Protein AF-A0A4Q6FN59-F1 (afdb_monomer_lite)

Structure (mmCIF, N/CA/C/O backbone):
data_AF-A0A4Q6FN59-F1
#
_entry.id   AF-A0A4Q6FN59-F1
#
loop_
_atom_site.group_PDB
_atom_site.id
_atom_site.type_symbol
_atom_site.label_atom_id
_atom_site.label_alt_id
_atom_site.label_comp_id
_atom_site.label_asym_id
_atom_site.label_entity_id
_atom_site.label_seq_id
_atom_site.pdbx_PDB_ins_code
_atom_site.Cartn_x
_atom_site.Cartn_y
_atom_site.Cartn_z
_atom_site.occupancy
_atom_site.B_iso_or_equiv
_atom_site.auth_seq_id
_atom_site.auth_comp_id
_atom_site.auth_asym_id
_atom_site.auth_atom_id
_atom_site.pdbx_PDB_model_num
ATOM 1 N N . MET A 1 1 ? -58.956 5.704 83.310 1.00 43.19 1 MET A N 1
ATOM 2 C CA . MET A 1 1 ? -57.672 5.222 83.861 1.00 43.19 1 MET A CA 1
ATOM 3 C C . MET A 1 1 ? -56.732 4.933 82.704 1.00 43.19 1 MET A C 1
ATOM 5 O O . MET A 1 1 ? -57.157 4.183 81.843 1.00 43.19 1 MET A O 1
ATOM 9 N N . LYS A 1 2 ? -55.516 5.514 82.748 1.00 45.56 2 LYS A N 1
ATOM 10 C CA . LYS A 1 2 ? -54.288 5.200 81.973 1.00 45.56 2 LYS A CA 1
ATOM 11 C C . LYS A 1 2 ? -54.424 5.276 80.436 1.00 45.56 2 LYS A C 1
ATOM 13 O O . LYS A 1 2 ? -55.261 4.609 79.860 1.00 45.56 2 LYS A O 1
ATOM 18 N N . GLY A 1 3 ? -53.700 6.148 79.729 1.00 37.38 3 GLY A N 1
ATOM 19 C CA . GLY A 1 3 ? -52.233 6.297 79.723 1.00 37.38 3 GLY A CA 1
ATOM 20 C C . GLY A 1 3 ? -51.675 5.324 78.673 1.00 37.38 3 GLY A C 1
ATOM 21 O O . GLY A 1 3 ? -52.143 4.199 78.621 1.00 37.38 3 GLY A O 1
ATOM 22 N N . GLY A 1 4 ? -50.738 5.636 77.790 1.00 38.72 4 GLY A N 1
ATOM 23 C CA . GLY A 1 4 ? -49.924 6.814 77.546 1.00 38.72 4 GLY A CA 1
ATOM 24 C C . GLY A 1 4 ? -49.208 6.621 76.198 1.00 38.72 4 GLY A C 1
ATOM 25 O O . GLY A 1 4 ? -49.345 5.581 75.556 1.00 38.72 4 GLY A O 1
ATOM 26 N N . ALA A 1 5 ? -48.500 7.664 75.780 1.00 46.59 5 ALA A N 1
ATOM 27 C CA . ALA A 1 5 ? -47.718 7.772 74.554 1.00 46.59 5 ALA A CA 1
ATOM 28 C C . ALA A 1 5 ? -46.569 6.753 74.437 1.00 46.59 5 ALA A C 1
ATOM 30 O O . ALA A 1 5 ? -46.079 6.278 75.458 1.00 46.59 5 ALA A O 1
ATOM 31 N N . ALA A 1 6 ? -46.076 6.545 73.210 1.00 45.59 6 ALA A N 1
ATOM 32 C CA . ALA A 1 6 ? -44.640 6.592 72.905 1.00 45.59 6 ALA A CA 1
ATOM 33 C C . ALA A 1 6 ? -44.390 6.558 71.383 1.00 45.59 6 ALA A C 1
ATOM 35 O O . ALA A 1 6 ? -44.617 5.546 70.723 1.00 45.59 6 ALA A O 1
ATOM 36 N N . GLN A 1 7 ? -43.903 7.682 70.853 1.00 42.03 7 GLN A N 1
ATOM 37 C CA . GLN A 1 7 ? -42.935 7.715 69.753 1.00 42.03 7 GLN A CA 1
ATOM 38 C C . GLN A 1 7 ? -41.583 7.177 70.245 1.00 42.03 7 GLN A C 1
ATOM 40 O O . GLN A 1 7 ? -41.278 7.308 71.431 1.00 42.03 7 GLN A O 1
ATOM 45 N N . GLY A 1 8 ? -40.768 6.646 69.333 1.00 34.78 8 GLY A N 1
ATOM 46 C CA . GLY A 1 8 ? -39.373 6.301 69.600 1.00 34.78 8 GLY A CA 1
ATOM 47 C C . GLY A 1 8 ? -38.638 5.852 68.339 1.00 34.78 8 GLY A C 1
ATOM 48 O O . GLY A 1 8 ? -38.742 4.691 67.954 1.00 34.78 8 GLY A O 1
ATOM 49 N N . ASP A 1 9 ? -37.946 6.802 67.706 1.00 42.94 9 ASP A N 1
ATOM 50 C CA . ASP A 1 9 ? -36.717 6.602 66.930 1.00 42.94 9 ASP A CA 1
ATOM 51 C C . ASP A 1 9 ? -35.677 5.842 67.763 1.00 42.94 9 ASP A C 1
ATOM 53 O O . ASP A 1 9 ? -35.472 6.194 68.921 1.00 42.94 9 ASP A O 1
ATOM 57 N N . GLU A 1 10 ? -34.970 4.877 67.172 1.00 44.91 10 GLU A N 1
ATOM 58 C CA . GLU A 1 10 ? -33.723 4.348 67.740 1.00 44.91 10 GLU A CA 1
ATOM 59 C C . GLU A 1 10 ? -32.698 4.140 66.610 1.00 44.91 10 GLU A C 1
ATOM 61 O O . GLU A 1 10 ? -32.704 3.153 65.868 1.00 44.91 10 GLU A O 1
ATOM 66 N N . ASP A 1 11 ? -31.827 5.139 66.495 1.00 44.31 11 ASP A N 1
ATOM 67 C CA . ASP A 1 11 ? -30.543 5.141 65.810 1.00 44.31 11 ASP A CA 1
ATOM 68 C C . ASP A 1 11 ? -29.537 4.130 66.408 1.00 44.31 11 ASP A C 1
ATOM 70 O O . ASP A 1 11 ? -29.369 4.008 67.617 1.00 44.31 11 ASP A O 1
ATOM 74 N N . VAL A 1 12 ? -28.797 3.477 65.507 1.00 49.22 12 VAL A N 1
ATOM 75 C CA . VAL A 1 12 ? -27.356 3.141 65.550 1.00 49.22 12 VAL A CA 1
ATOM 76 C C . VAL A 1 12 ? -26.690 2.772 66.894 1.00 49.22 12 VAL A C 1
ATOM 78 O O . VAL A 1 12 ? -26.317 3.637 67.684 1.00 49.22 12 VAL A O 1
ATOM 81 N N . LYS A 1 13 ? -26.238 1.509 66.990 1.00 42.84 13 LYS A N 1
ATOM 82 C CA . LYS A 1 13 ? -24.873 1.106 67.426 1.00 42.84 13 LYS A CA 1
ATOM 83 C C . LYS A 1 13 ? -24.704 -0.403 67.193 1.00 42.84 13 LYS A C 1
ATOM 85 O O . LYS A 1 13 ? -25.582 -1.165 67.560 1.00 42.84 13 LYS A O 1
ATOM 90 N N . GLN A 1 14 ? -23.652 -0.922 66.556 1.00 35.75 14 GLN A N 1
ATOM 91 C CA . GLN A 1 14 ? -22.306 -1.035 67.129 1.00 35.75 14 GLN A CA 1
ATOM 92 C C . GLN A 1 14 ? -21.336 -1.581 66.040 1.00 3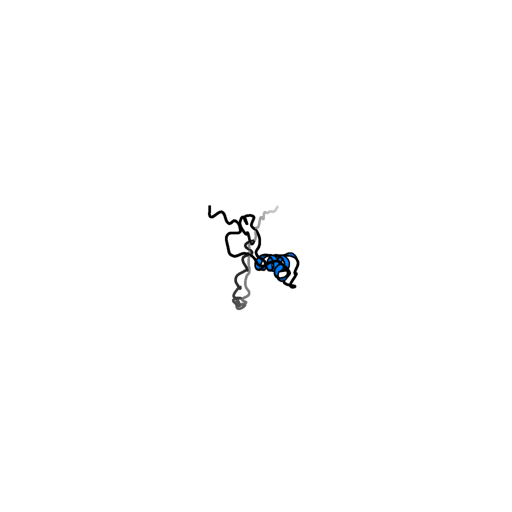5.75 14 GLN A C 1
ATOM 94 O O . GLN A 1 14 ? -21.563 -2.657 65.495 1.00 35.75 14 GLN A O 1
ATOM 99 N N . LYS A 1 15 ? -20.249 -0.854 65.730 1.00 43.09 15 LYS A N 1
ATOM 100 C CA . LYS A 1 15 ? -18.950 -1.412 65.255 1.00 43.09 15 LYS A CA 1
ATOM 101 C C . LYS A 1 15 ? -18.183 -1.933 66.494 1.00 43.09 15 LYS A C 1
ATOM 103 O O . LYS A 1 15 ? -18.492 -1.405 67.566 1.00 43.09 15 LYS A O 1
ATOM 108 N N . PRO A 1 16 ? -17.149 -2.804 66.426 1.00 47.62 16 PRO A N 1
ATOM 109 C CA . PRO A 1 16 ? -16.218 -3.012 65.303 1.00 47.62 16 PRO A CA 1
ATOM 110 C C . PRO A 1 16 ? -15.826 -4.489 65.062 1.00 47.62 16 PRO A C 1
ATOM 112 O O . PRO A 1 16 ? -16.048 -5.331 65.916 1.00 47.62 16 PRO A O 1
ATOM 115 N N . ASP A 1 17 ? -15.144 -4.794 63.957 1.00 38.75 17 ASP A N 1
ATOM 116 C CA . ASP A 1 17 ? -14.068 -5.782 64.051 1.00 38.75 17 ASP A CA 1
ATOM 117 C C . ASP A 1 17 ? -12.922 -5.423 63.116 1.00 38.75 17 ASP A C 1
ATOM 119 O O . ASP A 1 17 ? -13.086 -5.043 61.954 1.00 38.75 17 ASP A O 1
ATOM 123 N N . THR A 1 18 ? -11.761 -5.446 63.741 1.00 46.19 18 THR A N 1
ATOM 124 C CA . THR A 1 18 ? -10.465 -5.035 63.247 1.00 46.19 18 THR A CA 1
ATOM 125 C C . THR A 1 18 ? -9.923 -6.155 62.376 1.00 46.19 18 THR A C 1
ATOM 127 O O . THR A 1 18 ? -9.649 -7.248 62.860 1.00 46.19 18 THR A O 1
ATOM 130 N N . GLY A 1 19 ? -9.754 -5.877 61.091 1.00 36.97 19 GLY A N 1
ATOM 131 C CA . GLY A 1 19 ? -9.012 -6.728 60.175 1.00 36.97 19 GLY A CA 1
ATOM 132 C C . GLY A 1 19 ? -8.209 -5.832 59.256 1.00 36.97 19 GLY A C 1
ATOM 133 O O . GLY A 1 19 ? -8.739 -5.326 58.270 1.00 36.97 19 GLY A O 1
ATOM 134 N N . GLU A 1 20 ? -6.949 -5.596 59.608 1.00 49.03 20 GLU A N 1
ATOM 135 C CA . GLU A 1 20 ? -5.964 -5.058 58.678 1.00 49.03 20 GLU A CA 1
ATOM 136 C C . GLU A 1 20 ? -5.710 -6.132 57.615 1.00 49.03 20 GLU A C 1
ATOM 138 O O . GLU A 1 20 ? -4.882 -7.022 57.782 1.00 49.03 20 GLU A O 1
ATOM 143 N N . ALA A 1 21 ? -6.492 -6.097 56.539 1.00 48.59 21 ALA A N 1
ATOM 144 C CA . ALA A 1 21 ? -6.101 -6.742 55.301 1.00 48.59 21 ALA A CA 1
ATOM 145 C C . ALA A 1 21 ? -5.177 -5.761 54.579 1.00 48.59 21 ALA A C 1
ATOM 147 O O . ALA A 1 21 ? -5.624 -4.761 54.021 1.00 48.59 21 ALA A O 1
ATOM 148 N N . GLU A 1 22 ? -3.884 -6.048 54.686 1.00 50.75 22 GLU A N 1
ATOM 149 C CA . GLU A 1 22 ? -2.792 -5.528 53.873 1.00 50.75 22 GLU A CA 1
ATOM 150 C C . GLU A 1 22 ? -3.264 -5.236 52.438 1.00 50.75 22 GLU A C 1
ATOM 152 O O . GLU A 1 22 ? -3.546 -6.141 51.648 1.00 50.75 22 GLU A O 1
ATOM 157 N N . GLU A 1 23 ? -3.400 -3.950 52.115 1.00 50.03 23 GLU A N 1
ATOM 158 C CA . GLU A 1 23 ? -3.751 -3.485 50.780 1.00 50.03 23 GLU A CA 1
ATOM 159 C C . GLU A 1 23 ? -2.558 -3.760 49.861 1.00 50.03 23 GLU A C 1
ATOM 161 O O . GLU A 1 23 ? -1.635 -2.954 49.732 1.00 50.03 23 GLU A O 1
ATOM 166 N N . THR A 1 24 ? -2.543 -4.938 49.235 1.00 50.22 24 THR A N 1
ATOM 167 C CA . THR A 1 24 ? -1.590 -5.238 48.171 1.00 50.22 24 THR A CA 1
ATOM 168 C C . THR A 1 24 ? -1.822 -4.229 47.054 1.00 50.22 24 THR A C 1
ATOM 170 O O . THR A 1 24 ? -2.805 -4.317 46.312 1.00 50.22 24 THR A O 1
ATOM 173 N N . LYS A 1 25 ? -0.919 -3.252 46.949 1.00 53.44 25 LYS A N 1
ATOM 174 C CA . LYS A 1 25 ? -0.844 -2.282 45.860 1.00 53.44 25 LYS A CA 1
ATOM 175 C C . LYS A 1 25 ? -0.642 -3.040 44.551 1.00 53.44 25 LYS A C 1
ATOM 177 O O . LYS A 1 25 ? 0.478 -3.310 44.130 1.00 53.44 25 LYS A O 1
ATOM 182 N N . VAL A 1 26 ? -1.745 -3.410 43.910 1.00 61.97 26 VAL A N 1
ATOM 183 C CA . VAL A 1 26 ? -1.742 -3.815 42.510 1.00 61.97 26 VAL A CA 1
ATOM 184 C C . VAL A 1 26 ? -1.389 -2.572 41.713 1.00 61.97 26 VAL A C 1
ATOM 186 O O . VAL A 1 26 ? -2.226 -1.691 41.514 1.00 61.97 26 VAL A O 1
ATOM 189 N N . ASP A 1 27 ? -0.125 -2.474 41.302 1.00 64.69 27 ASP A N 1
ATOM 190 C CA . ASP A 1 27 ? 0.314 -1.488 40.324 1.00 64.69 27 ASP A CA 1
ATOM 191 C C . ASP A 1 27 ? -0.482 -1.725 39.044 1.00 64.69 27 ASP A C 1
ATOM 193 O O . ASP A 1 27 ? -0.177 -2.581 38.212 1.00 64.69 27 ASP A O 1
ATOM 197 N N . ARG A 1 28 ? -1.596 -1.000 38.945 1.00 68.19 28 ARG A N 1
ATOM 198 C CA . ARG A 1 28 ? -2.506 -1.036 37.817 1.00 68.19 28 ARG A CA 1
ATOM 199 C C . ARG A 1 28 ? -1.711 -0.561 36.613 1.00 68.19 28 ARG A C 1
ATOM 201 O O . ARG A 1 28 ? -1.464 0.635 36.462 1.00 68.19 28 ARG A O 1
ATOM 208 N N . LEU A 1 29 ? -1.304 -1.513 35.774 1.00 68.38 29 LEU A N 1
ATOM 209 C CA . LEU A 1 29 ? -0.762 -1.229 34.453 1.00 68.38 29 LEU A CA 1
ATOM 210 C C . LEU A 1 29 ? -1.695 -0.221 33.769 1.00 68.38 29 LEU A C 1
ATOM 212 O O . LEU A 1 29 ? -2.920 -0.348 33.907 1.00 68.38 29 LEU A O 1
ATOM 216 N N . PRO A 1 30 ? -1.145 0.795 33.083 1.00 69.94 30 PRO A N 1
ATOM 217 C CA . PRO A 1 30 ? -1.953 1.826 32.460 1.00 69.94 30 PRO A CA 1
ATOM 218 C C . PRO A 1 30 ? -3.014 1.151 31.597 1.00 69.94 30 PRO A C 1
ATOM 220 O O . PRO A 1 30 ? -2.702 0.345 30.721 1.00 69.94 30 PRO A O 1
ATOM 223 N N . THR A 1 31 ? -4.282 1.444 31.886 1.00 68.69 31 THR A N 1
ATOM 224 C CA . THR A 1 31 ? -5.399 0.992 31.060 1.00 68.69 31 THR A CA 1
ATOM 225 C C . THR A 1 31 ? -5.105 1.462 29.646 1.00 68.69 31 THR A C 1
ATOM 227 O O . THR A 1 31 ? -4.979 2.674 29.447 1.00 68.69 31 THR A O 1
ATOM 230 N N . ALA A 1 32 ? -4.944 0.529 28.701 1.00 69.50 32 ALA A N 1
ATOM 231 C CA . ALA A 1 32 ? -4.745 0.854 27.297 1.00 69.50 32 ALA A CA 1
ATOM 232 C C . ALA A 1 32 ? -5.819 1.871 26.913 1.00 69.50 32 ALA A C 1
ATOM 234 O O . ALA A 1 32 ? -7.011 1.559 26.929 1.00 69.50 32 ALA A O 1
ATOM 235 N N . GLN A 1 33 ? -5.417 3.124 26.689 1.00 70.81 33 GLN A N 1
ATOM 236 C CA . GLN A 1 33 ? -6.373 4.136 26.288 1.00 70.81 33 GLN A CA 1
ATOM 237 C C . GLN A 1 33 ? -6.781 3.756 24.873 1.00 70.81 33 GLN A C 1
ATOM 239 O O . GLN A 1 33 ? -6.028 3.980 23.927 1.00 70.81 33 GLN A O 1
ATOM 244 N N . CYS A 1 34 ? -7.956 3.141 24.738 1.00 68.81 34 CYS A N 1
ATOM 245 C CA . CYS A 1 34 ? -8.593 2.873 23.458 1.00 68.81 34 CYS A CA 1
ATOM 246 C C . CYS A 1 34 ? -8.988 4.209 22.820 1.00 68.81 34 CYS A C 1
ATOM 248 O O . CYS A 1 34 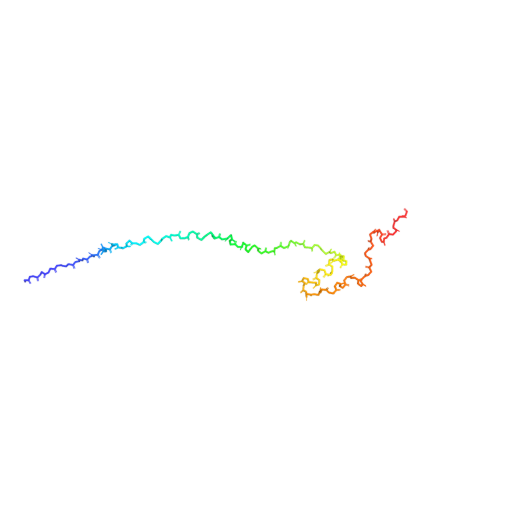? -10.160 4.571 22.752 1.00 68.81 34 CYS A O 1
ATOM 250 N N . LYS A 1 35 ? -7.998 4.985 22.380 1.00 76.19 35 LYS A N 1
ATOM 251 C CA . LYS A 1 35 ? -8.218 6.084 21.461 1.00 76.19 35 LYS A CA 1
ATOM 252 C C . LYS A 1 35 ? -8.404 5.438 20.099 1.00 76.19 35 LYS A C 1
ATOM 254 O O . LYS A 1 35 ? -7.485 4.798 19.594 1.00 76.19 35 LYS A O 1
ATOM 259 N N . ALA A 1 36 ? -9.609 5.556 19.547 1.00 79.38 36 ALA A N 1
ATOM 260 C CA . ALA A 1 36 ? -9.893 5.056 18.212 1.00 79.38 36 ALA A CA 1
ATOM 261 C C . ALA A 1 36 ? -8.843 5.612 17.240 1.00 79.38 36 ALA A C 1
ATOM 263 O O . ALA A 1 36 ? -8.607 6.825 17.203 1.00 79.38 36 ALA A O 1
ATOM 264 N N . VAL A 1 37 ? -8.184 4.721 16.496 1.00 81.69 37 VAL A N 1
ATOM 265 C CA . VAL A 1 37 ? -7.261 5.120 15.434 1.00 81.69 37 VAL A CA 1
ATOM 266 C C . VAL A 1 37 ? -8.097 5.870 14.404 1.00 81.69 37 VAL A C 1
ATOM 268 O O . VAL A 1 37 ? -8.948 5.284 13.743 1.00 81.69 37 VAL A O 1
ATOM 271 N N . SER A 1 38 ? -7.895 7.183 14.325 1.00 83.44 38 SER A N 1
ATOM 272 C CA . SER A 1 38 ? -8.572 8.056 13.369 1.00 83.44 38 SER A CA 1
ATOM 273 C C . SER A 1 38 ? -7.526 8.557 12.381 1.00 83.44 38 SER A C 1
ATOM 275 O O . SER A 1 38 ? -6.937 9.623 12.599 1.00 83.44 38 SER A O 1
ATOM 277 N N . PRO A 1 39 ? -7.197 7.766 11.341 1.00 78.19 39 PRO A N 1
ATOM 278 C CA . PRO A 1 39 ? -6.387 8.289 10.262 1.00 78.19 39 PRO A CA 1
ATOM 279 C C . PRO A 1 39 ? -7.190 9.429 9.627 1.00 78.19 39 PRO A C 1
ATOM 281 O O . PRO A 1 39 ? -8.376 9.283 9.333 1.00 78.19 39 PRO A O 1
ATOM 284 N N . GLY A 1 40 ? -6.567 10.600 9.483 1.00 87.00 40 GLY A N 1
ATOM 285 C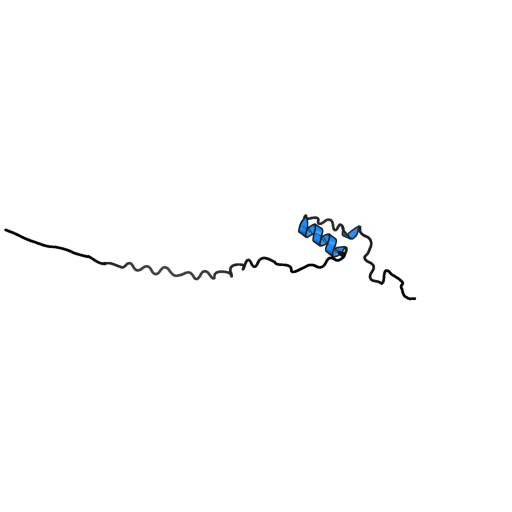 CA . GLY A 1 40 ? -7.193 11.731 8.802 1.00 87.00 40 GLY A CA 1
ATOM 286 C C . GLY A 1 40 ? -7.504 11.410 7.335 1.00 87.00 40 GLY A C 1
ATOM 287 O O . GLY A 1 40 ? -7.349 10.284 6.867 1.00 87.00 40 GLY A O 1
ATOM 288 N N . ARG A 1 41 ? -7.909 12.420 6.559 1.00 84.56 41 ARG A N 1
ATOM 289 C CA . ARG A 1 41 ? -8.110 12.233 5.114 1.00 84.56 41 ARG A CA 1
ATOM 290 C C . ARG A 1 41 ? -6.835 11.699 4.457 1.00 84.56 41 ARG A C 1
ATOM 292 O O . ARG A 1 41 ? -5.814 12.379 4.448 1.00 84.56 41 ARG A O 1
ATOM 299 N N . SER A 1 42 ? -6.937 10.529 3.834 1.00 81.81 42 SER A N 1
ATOM 300 C CA . SER A 1 42 ? -5.938 10.033 2.892 1.00 81.81 42 SER A CA 1
ATOM 301 C C . SER A 1 42 ? -6.283 10.561 1.497 1.00 81.81 42 SER A C 1
ATOM 303 O O . SER A 1 42 ? -7.308 10.157 0.942 1.00 81.81 42 SER A O 1
ATOM 305 N N . PRO A 1 43 ? -5.504 11.496 0.924 1.00 85.38 43 PRO A N 1
ATOM 306 C CA . PRO A 1 43 ? -5.727 11.925 -0.451 1.00 85.38 43 PRO A CA 1
ATOM 307 C C . PRO A 1 43 ? -5.559 10.739 -1.410 1.00 85.38 43 PRO A C 1
ATOM 309 O O . PRO A 1 43 ? -4.725 9.860 -1.183 1.00 85.38 43 PRO A O 1
ATOM 312 N N . LEU A 1 44 ? -6.345 10.722 -2.489 1.00 87.81 44 LEU A N 1
ATOM 313 C CA . LEU A 1 44 ? -6.206 9.715 -3.538 1.00 87.81 44 LEU A CA 1
ATOM 314 C C . LEU A 1 44 ? -4.857 9.896 -4.240 1.00 87.81 44 LEU A C 1
ATOM 316 O O . LEU A 1 44 ? -4.544 10.978 -4.734 1.00 87.81 44 LEU A O 1
ATOM 320 N N . ARG A 1 45 ? -4.072 8.823 -4.293 1.00 89.62 45 ARG A N 1
ATOM 321 C CA . ARG A 1 45 ? -2.801 8.746 -5.017 1.00 89.62 45 ARG A CA 1
ATOM 322 C C . ARG A 1 45 ? -2.579 7.327 -5.524 1.00 89.62 45 ARG A C 1
ATOM 324 O O . ARG A 1 45 ? -3.174 6.385 -5.002 1.00 89.62 45 ARG A O 1
ATOM 331 N N . ARG A 1 46 ? -1.690 7.169 -6.505 1.00 89.88 46 ARG A N 1
ATOM 332 C CA . ARG A 1 46 ? -1.196 5.844 -6.895 1.00 89.88 46 ARG A CA 1
ATOM 333 C C . ARG A 1 46 ? -0.416 5.239 -5.722 1.00 89.88 46 ARG A C 1
ATOM 335 O O . ARG A 1 46 ? 0.390 5.930 -5.096 1.00 89.88 46 ARG A O 1
ATOM 342 N N . LEU A 1 47 ? -0.680 3.971 -5.417 1.00 92.00 47 LEU A N 1
ATOM 343 C CA . LEU A 1 47 ? 0.122 3.201 -4.469 1.00 92.00 47 LEU A CA 1
ATOM 344 C C . LEU A 1 47 ? 1.378 2.707 -5.178 1.00 92.00 47 LEU A C 1
ATOM 346 O O . LEU A 1 47 ? 1.292 2.214 -6.300 1.00 92.00 47 LEU A O 1
ATOM 350 N N . SER A 1 48 ? 2.526 2.808 -4.517 1.00 92.88 48 SER A N 1
ATOM 351 C CA . SER A 1 48 ? 3.725 2.096 -4.959 1.00 92.88 48 SER A CA 1
ATOM 352 C C . SER A 1 48 ? 3.541 0.581 -4.808 1.00 92.88 48 SER A C 1
ATOM 354 O O . SER A 1 48 ? 2.728 0.118 -4.004 1.00 92.88 48 SER A O 1
ATOM 356 N N . ARG A 1 49 ? 4.358 -0.217 -5.505 1.00 95.06 49 ARG A N 1
ATOM 357 C CA . ARG A 1 49 ? 4.396 -1.690 -5.350 1.00 95.06 49 ARG A CA 1
ATOM 358 C C . ARG A 1 49 ? 4.494 -2.165 -3.894 1.00 95.06 49 ARG A C 1
ATOM 360 O O . ARG A 1 49 ? 3.860 -3.154 -3.514 1.00 95.06 49 ARG A O 1
ATOM 367 N N . PHE A 1 50 ? 5.285 -1.460 -3.082 1.00 95.50 50 PHE A N 1
ATOM 368 C CA . PHE A 1 50 ? 5.448 -1.747 -1.656 1.00 95.50 50 PHE A CA 1
ATOM 369 C C . PHE A 1 50 ? 4.147 -1.495 -0.887 1.00 95.50 50 PHE A C 1
ATOM 371 O O . PHE A 1 50 ? 3.672 -2.360 -0.156 1.00 95.50 50 PHE A O 1
ATOM 378 N N . GLU A 1 51 ? 3.536 -0.332 -1.101 1.00 95.00 51 GLU A N 1
ATOM 379 C CA . GLU A 1 51 ? 2.298 0.052 -0.422 1.00 95.00 51 GLU A CA 1
ATOM 380 C C . GLU A 1 51 ? 1.119 -0.818 -0.842 1.00 95.00 51 GLU A C 1
ATOM 382 O O . GLU A 1 51 ? 0.317 -1.196 0.005 1.00 95.00 51 GLU A O 1
ATOM 387 N N . TYR A 1 52 ? 1.035 -1.190 -2.119 1.00 95.94 52 TYR A N 1
ATOM 388 C CA . TYR A 1 52 ? 0.036 -2.131 -2.615 1.00 95.94 52 TYR A CA 1
ATOM 389 C C . TYR A 1 52 ? 0.133 -3.486 -1.902 1.00 95.94 52 TYR A C 1
ATOM 391 O O . TYR A 1 52 ? -0.867 -3.986 -1.388 1.00 95.94 52 TYR A O 1
ATOM 399 N N . SER A 1 53 ? 1.344 -4.043 -1.794 1.00 97.81 53 SER A N 1
ATOM 400 C CA . SER A 1 53 ? 1.562 -5.327 -1.115 1.00 97.81 53 SER A CA 1
ATOM 401 C C . SER A 1 53 ? 1.190 -5.259 0.370 1.00 97.81 53 SER A C 1
ATOM 403 O O . SER A 1 53 ? 0.527 -6.159 0.875 1.00 97.81 53 SER A O 1
ATOM 405 N N . ASN A 1 54 ? 1.553 -4.173 1.061 1.00 97.44 54 ASN A N 1
ATOM 406 C CA . ASN A 1 54 ? 1.170 -3.981 2.463 1.00 97.44 54 ASN A CA 1
ATOM 407 C C . ASN A 1 54 ? -0.337 -3.769 2.624 1.00 97.44 54 ASN A C 1
ATOM 409 O O . ASN A 1 54 ? -0.929 -4.304 3.549 1.00 97.44 54 ASN A O 1
ATOM 413 N N . THR A 1 55 ? -0.977 -3.060 1.694 1.00 95.06 55 THR A N 1
ATOM 414 C CA . THR A 1 55 ? -2.429 -2.847 1.723 1.00 95.06 55 THR A CA 1
ATOM 415 C C . THR A 1 55 ? -3.174 -4.176 1.622 1.00 95.06 55 THR A C 1
ATOM 417 O O . THR A 1 55 ? -4.112 -4.413 2.375 1.00 95.06 55 THR A O 1
ATOM 420 N N . LEU A 1 56 ? -2.750 -5.074 0.729 1.00 97.38 56 LEU A N 1
ATOM 421 C CA . LEU A 1 56 ? -3.368 -6.397 0.617 1.00 97.38 56 LEU A CA 1
ATOM 422 C C . LEU A 1 56 ? -3.076 -7.283 1.829 1.00 97.38 56 LEU A C 1
ATOM 424 O O . LEU A 1 56 ? -3.971 -7.978 2.311 1.00 97.38 56 LEU A O 1
ATOM 428 N N . LYS A 1 57 ? -1.868 -7.200 2.385 1.00 98.12 57 LYS A N 1
ATOM 429 C CA . LYS A 1 57 ? -1.552 -7.854 3.654 1.00 98.12 57 LYS A CA 1
ATOM 430 C C . LYS A 1 57 ? -2.473 -7.378 4.780 1.00 98.12 57 LYS A C 1
ATOM 432 O O . LYS A 1 57 ? -3.003 -8.205 5.514 1.00 98.12 57 LYS A O 1
ATOM 437 N N . ASP A 1 58 ? -2.687 -6.074 4.900 1.00 95.75 58 ASP A N 1
ATOM 438 C CA . ASP A 1 58 ? -3.426 -5.488 6.019 1.00 95.75 58 ASP A CA 1
ATOM 439 C C . ASP A 1 58 ? -4.948 -5.650 5.870 1.00 95.75 58 ASP A C 1
ATOM 441 O O . ASP A 1 58 ? -5.647 -5.830 6.865 1.00 95.75 58 ASP A O 1
ATOM 445 N N . LEU A 1 59 ? -5.475 -5.609 4.640 1.00 95.69 59 LEU A N 1
ATOM 446 C CA . LEU A 1 59 ? -6.918 -5.702 4.387 1.00 95.69 59 LEU A CA 1
ATOM 447 C C . LEU A 1 59 ? -7.426 -7.138 4.254 1.00 95.69 59 LEU A C 1
ATOM 449 O O . LEU A 1 59 ? -8.543 -7.426 4.680 1.00 95.69 59 LEU A O 1
ATOM 453 N N . VAL A 1 60 ? -6.647 -8.021 3.623 1.00 97.69 60 VAL A N 1
ATOM 454 C CA . VAL A 1 60 ? -7.091 -9.386 3.289 1.00 97.69 60 VAL A CA 1
ATOM 455 C C . VAL A 1 60 ? -6.118 -10.479 3.731 1.00 97.69 60 VAL A C 1
ATOM 457 O O . VAL A 1 60 ? -6.419 -11.657 3.561 1.00 97.69 60 VAL A O 1
ATOM 460 N N . GLY A 1 61 ? -4.972 -10.123 4.318 1.00 97.75 61 GLY A N 1
ATOM 461 C CA . GLY A 1 61 ? -3.983 -11.094 4.789 1.00 97.75 61 GLY A CA 1
ATOM 462 C C . GLY A 1 61 ? -3.088 -11.680 3.695 1.00 97.75 61 GLY A C 1
ATOM 463 O O . GLY A 1 61 ? -2.415 -12.676 3.950 1.00 97.75 61 GLY A O 1
ATOM 464 N N . ASP A 1 62 ? -3.054 -11.104 2.489 1.00 98.06 62 ASP A N 1
ATOM 465 C CA . ASP A 1 62 ? -2.215 -11.622 1.402 1.00 98.06 62 ASP A CA 1
ATOM 466 C C . ASP A 1 62 ? -0.732 -11.291 1.638 1.00 98.06 62 ASP A C 1
ATOM 468 O O . ASP A 1 62 ? -0.311 -10.133 1.609 1.00 98.06 62 ASP A O 1
ATOM 472 N N . THR A 1 63 ? 0.079 -12.326 1.86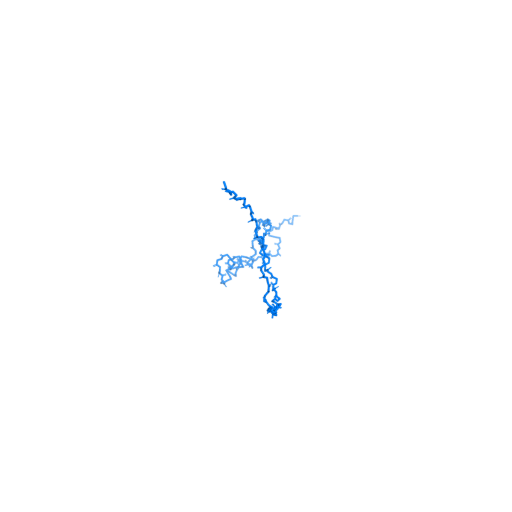0 1.00 98.00 63 THR A N 1
ATOM 473 C CA . THR A 1 63 ? 1.524 -12.208 2.099 1.00 98.00 63 THR A CA 1
ATOM 474 C C . THR A 1 63 ? 2.380 -12.599 0.897 1.00 98.00 63 THR A C 1
ATOM 476 O O . THR A 1 63 ? 3.599 -12.682 1.032 1.00 98.00 63 THR A O 1
ATOM 479 N N . THR A 1 64 ? 1.786 -12.847 -0.274 1.00 97.94 64 THR A N 1
ATOM 480 C CA . THR A 1 64 ? 2.508 -13.296 -1.481 1.00 97.94 64 THR A CA 1
ATOM 481 C C . THR A 1 64 ? 3.353 -12.202 -2.145 1.00 97.94 64 THR A C 1
ATOM 483 O O . THR A 1 64 ? 4.088 -12.480 -3.087 1.00 97.94 64 THR A O 1
ATOM 486 N N . GLN A 1 65 ? 3.295 -10.965 -1.637 1.00 96.94 65 GLN A N 1
ATOM 487 C CA . GLN A 1 65 ? 3.958 -9.781 -2.203 1.00 96.94 65 GLN A CA 1
ATOM 488 C C . GLN A 1 65 ? 3.562 -9.531 -3.672 1.00 96.94 65 GLN A C 1
ATOM 490 O O . GLN A 1 65 ? 4.428 -9.433 -4.548 1.00 96.94 65 GLN A O 1
ATOM 495 N N . PRO A 1 66 ? 2.259 -9.376 -3.963 1.00 97.00 66 PRO A N 1
ATOM 496 C CA . PRO A 1 66 ? 1.746 -9.254 -5.331 1.00 97.00 66 PRO A CA 1
ATOM 497 C C . PRO A 1 66 ? 2.238 -7.994 -6.062 1.00 97.00 66 PRO A C 1
ATOM 499 O O . PRO A 1 66 ? 2.203 -7.926 -7.285 1.00 97.00 66 PRO A O 1
ATOM 502 N N . GLY A 1 67 ? 2.774 -6.997 -5.349 1.00 95.88 67 GLY A N 1
ATOM 503 C CA . GLY A 1 67 ? 3.444 -5.861 -5.981 1.00 95.88 67 GLY A CA 1
ATOM 504 C C . GLY A 1 67 ? 4.707 -6.244 -6.760 1.00 95.88 67 GLY A C 1
ATOM 505 O O . GLY A 1 67 ? 5.119 -5.489 -7.634 1.00 95.88 67 GLY A O 1
ATOM 506 N N . SER A 1 68 ? 5.317 -7.403 -6.490 1.00 95.31 68 SER A N 1
ATOM 507 C CA . SER A 1 68 ? 6.528 -7.870 -7.181 1.00 95.31 68 SER A CA 1
ATOM 508 C C . SER A 1 68 ? 6.301 -8.220 -8.656 1.00 95.31 68 SER A C 1
ATOM 510 O O . SER A 1 68 ? 7.225 -8.080 -9.454 1.00 95.31 68 SER A O 1
ATOM 512 N N . SER A 1 69 ? 5.078 -8.608 -9.035 1.00 95.38 69 SER A N 1
ATOM 513 C CA . SER A 1 69 ? 4.707 -8.890 -10.427 1.00 95.38 69 SER A CA 1
ATOM 514 C C . SER A 1 69 ? 4.312 -7.644 -11.220 1.00 95.38 69 SER A C 1
ATOM 516 O O . SER A 1 69 ? 4.060 -7.735 -12.420 1.00 95.38 69 SER A O 1
ATOM 518 N N . LEU A 1 70 ? 4.213 -6.485 -10.564 1.00 92.31 70 LEU A N 1
ATOM 519 C CA . LEU A 1 70 ? 3.908 -5.223 -11.229 1.00 92.31 70 LEU A CA 1
ATOM 520 C C . LEU A 1 70 ? 5.185 -4.604 -11.826 1.00 92.31 70 LEU A C 1
ATOM 522 O O . LEU A 1 70 ? 6.275 -4.776 -11.262 1.00 92.31 70 LEU A O 1
ATOM 526 N N . PRO A 1 71 ? 5.064 -3.838 -12.927 1.00 90.94 71 PRO A N 1
ATOM 527 C CA . PRO A 1 71 ? 6.174 -3.069 -13.481 1.00 90.94 71 PRO A CA 1
ATOM 528 C C . PRO A 1 71 ? 6.848 -2.187 -12.429 1.00 90.94 71 PRO A C 1
ATOM 530 O O . PRO A 1 71 ? 6.199 -1.707 -11.497 1.00 90.94 71 PRO A O 1
ATOM 533 N N . ALA A 1 72 ? 8.155 -1.965 -12.575 1.00 88.06 72 ALA A N 1
ATOM 534 C CA . ALA A 1 72 ? 8.869 -1.059 -11.689 1.00 88.06 72 ALA A CA 1
ATOM 535 C C . ALA A 1 72 ? 8.274 0.353 -11.759 1.00 88.06 72 ALA A C 1
ATOM 537 O O . ALA A 1 72 ? 7.952 0.847 -12.835 1.00 88.06 72 ALA A O 1
ATOM 538 N N . GL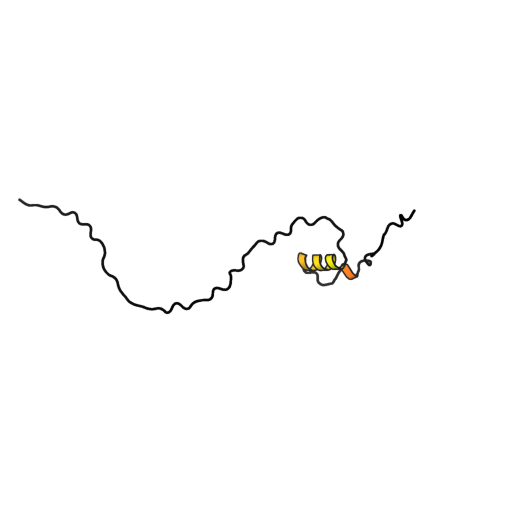U A 1 73 ? 8.128 0.994 -10.599 1.00 83.44 73 GLU A N 1
ATOM 539 C CA . GLU A 1 73 ? 7.742 2.401 -10.551 1.00 83.44 73 GLU A CA 1
ATOM 540 C C . GLU A 1 73 ? 8.875 3.233 -11.163 1.00 83.44 73 GLU A C 1
ATOM 542 O O . GLU A 1 73 ? 10.030 3.115 -10.747 1.00 83.44 73 GLU A O 1
ATOM 547 N N . GLU A 1 74 ? 8.545 4.073 -12.137 1.00 74.38 74 GLU A N 1
ATOM 548 C CA . GLU A 1 74 ? 9.490 5.024 -12.715 1.00 74.38 74 GLU A CA 1
ATOM 549 C C . GLU A 1 74 ? 9.796 6.131 -11.689 1.00 74.38 74 GLU A C 1
ATOM 551 O O . GLU A 1 74 ? 8.899 6.861 -11.258 1.00 74.38 74 GLU A O 1
ATOM 556 N N . TYR A 1 75 ? 11.065 6.282 -11.302 1.00 65.00 75 TYR A N 1
ATOM 557 C CA . TYR A 1 75 ? 11.558 7.438 -10.544 1.00 65.00 75 TYR A CA 1
ATOM 558 C C . TYR A 1 75 ? 12.022 8.520 -11.535 1.00 65.00 75 TYR A C 1
ATOM 560 O O . TYR A 1 75 ? 13.215 8.770 -11.671 1.00 65.00 75 TYR A O 1
ATOM 568 N N . GLY A 1 76 ? 11.109 9.122 -12.298 1.00 61.41 76 GLY A N 1
ATOM 569 C CA . GLY A 1 76 ? 11.480 10.138 -13.292 1.00 61.41 76 GLY A CA 1
ATOM 570 C C . GLY A 1 76 ? 10.329 10.547 -14.201 1.00 61.41 76 GLY A C 1
ATOM 571 O O . GLY 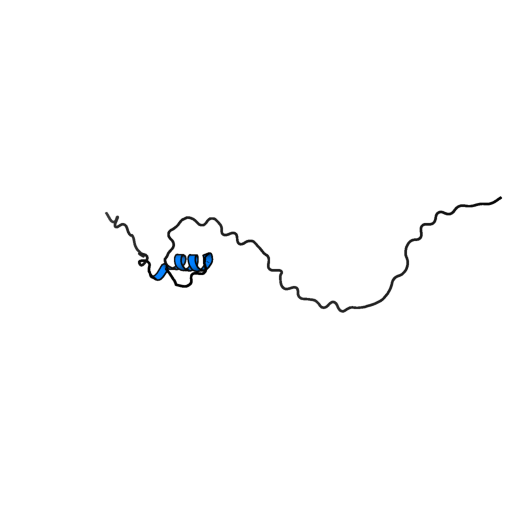A 1 76 ? 9.385 9.785 -14.388 1.00 61.41 76 GLY A O 1
ATOM 572 N N . ASN A 1 77 ? 10.388 11.779 -14.713 1.00 59.12 77 ASN A N 1
ATOM 573 C CA . ASN A 1 77 ? 9.323 12.465 -15.444 1.00 59.12 77 ASN A CA 1
ATOM 574 C C . ASN A 1 77 ? 8.808 11.632 -16.633 1.00 59.12 77 ASN A C 1
ATOM 576 O O . ASN A 1 77 ? 9.341 11.707 -17.734 1.00 59.12 77 ASN A O 1
ATOM 580 N N . GLY A 1 78 ? 7.713 10.891 -16.426 1.00 56.25 78 GLY A N 1
ATOM 581 C CA . GLY A 1 78 ? 7.010 10.106 -17.456 1.00 56.25 78 GLY A CA 1
ATOM 582 C C . GLY A 1 78 ? 6.355 10.936 -18.570 1.00 56.25 78 GLY A C 1
ATOM 583 O O . GLY A 1 78 ? 5.599 10.405 -19.378 1.00 56.25 78 GLY A O 1
ATOM 584 N N . PHE A 1 79 ? 6.638 12.236 -18.608 1.00 63.91 79 PHE A N 1
ATOM 585 C CA . PHE A 1 79 ? 6.307 13.137 -19.695 1.00 63.91 79 PHE A CA 1
ATOM 586 C C . PHE A 1 79 ? 7.580 13.916 -20.017 1.00 63.91 79 PHE A C 1
ATOM 588 O O . PHE A 1 79 ? 7.968 14.800 -19.252 1.00 63.91 79 PHE A O 1
ATOM 595 N N . GLY A 1 80 ? 8.237 13.584 -21.128 1.00 60.56 80 GLY A N 1
ATOM 596 C CA . GLY A 1 80 ? 9.266 14.437 -21.718 1.00 60.56 80 GLY A CA 1
ATOM 597 C C . GLY A 1 80 ? 8.611 15.701 -22.273 1.00 60.56 80 GLY A C 1
ATOM 598 O O . GLY A 1 80 ? 8.402 15.807 -23.473 1.00 60.56 80 GLY A O 1
ATOM 599 N N . ASN A 1 81 ? 8.223 16.620 -21.387 1.00 65.31 81 ASN A N 1
ATOM 600 C CA . ASN A 1 81 ? 7.762 17.968 -21.729 1.00 65.31 81 ASN A CA 1
ATOM 601 C C . ASN A 1 81 ? 8.923 18.970 -21.656 1.00 65.31 81 ASN A C 1
ATOM 603 O O . ASN A 1 81 ? 8.714 20.151 -21.382 1.00 65.31 81 ASN A O 1
ATOM 607 N N . ASP A 1 82 ? 10.144 18.488 -21.870 1.00 63.38 82 ASP A N 1
ATOM 608 C CA . ASP A 1 82 ? 11.318 19.326 -22.060 1.00 63.38 82 ASP A CA 1
ATOM 609 C C . ASP A 1 82 ? 11.279 19.823 -23.515 1.00 63.38 82 ASP A C 1
ATOM 611 O O . ASP A 1 82 ? 11.909 19.250 -24.405 1.00 63.38 82 ASP A O 1
ATOM 615 N N . ALA A 1 83 ? 10.412 20.809 -23.763 1.00 63.62 83 ALA A N 1
ATOM 616 C CA . ALA A 1 83 ? 10.295 21.527 -25.031 1.00 63.62 83 ALA A CA 1
ATOM 617 C C . ALA A 1 83 ? 11.316 22.669 -25.122 1.00 63.62 83 ALA A C 1
ATOM 619 O O . ALA A 1 83 ? 11.555 23.330 -24.084 1.00 63.62 83 ALA A O 1
#

Radius of gyration: 37.43 Å; chains: 1; bounding box: 69×35×109 Å

Sequence (83 aa):
MKGGAAQGDEDVKQKPDTGEAEETKVDRLPTAQCKAVSPGRSPLRRLSRFEYSNTLKDLVGDTTQPGSSLPAEEYGNGFGNDA

pLDDT: mean 71.39, std 21.26, range [34.78, 98.12]

Foldseek 3Di:
DDDDDDDDDDDDDDDDDDDPPPPPPPPPDPDPPPPPPDDDDDDDDDDQLVRVCVVCCVPPNDNVSVSVPDDHDDPDDPDPPVD

Secondary structure (DSSP, 8-state):
----------------------------PPP--------------PPPHHHHHHHHHHHH---S-GGGGSPPPP-S-SS----